Protein AF-A0A3D4S1I6-F1 (afdb_monomer_lite)

Radius of gyration: 12.95 Å; chains: 1; bounding box: 28×18×34 Å

Sequence (55 aa):
MRIVGAHRRRASQAIALNIAAGNGKATSGDRRRSFEIARGSALECAAIQDVLAGV

Secondary structure (DSSP, 8-state):
-HHHHHHHHHHHHHHHHHHHHHHT-S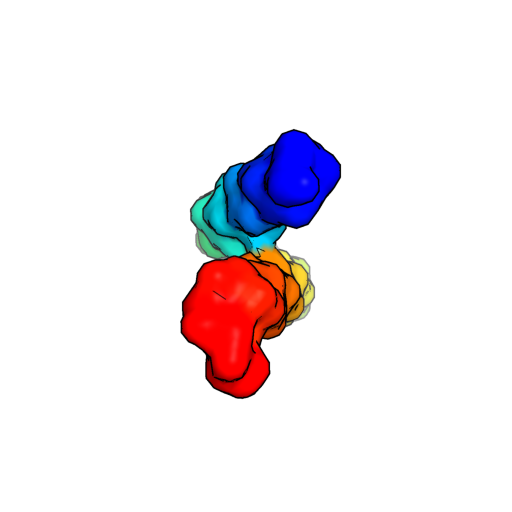SHHHHHHHHHHHHHHHHHHHHHHHHHHT-

pLDDT: mean 94.58, std 7.0, range [64.25, 98.75]

Foldseek 3Di:
DVVLVVLLVVLQVLLVVLCVVLVVDPDPVSSVVSNVSSVVSVVVNVVSVCVVVVD

Structure (mmCIF, N/CA/C/O backbone):
data_AF-A0A3D4S1I6-F1
#
_entry.id   AF-A0A3D4S1I6-F1
#
loop_
_atom_site.group_PDB
_atom_site.id
_atom_site.type_symbol
_atom_site.label_atom_id
_atom_site.label_alt_id
_atom_site.label_comp_id
_atom_site.label_asym_id
_atom_site.label_entity_id
_atom_site.label_seq_id
_atom_site.pdbx_PDB_ins_code
_atom_site.Cartn_x
_atom_site.Cartn_y
_atom_site.Cartn_z
_atom_site.occupancy
_atom_site.B_iso_or_equiv
_atom_site.auth_seq_id
_atom_site.auth_comp_id
_atom_site.auth_asym_id
_atom_site.auth_atom_id
_atom_site.pdbx_PDB_model_num
ATOM 1 N N . MET A 1 1 ? -13.260 9.181 14.227 1.00 64.25 1 MET A N 1
ATOM 2 C CA . MET A 1 1 ? -13.351 8.432 12.945 1.00 64.25 1 MET A CA 1
ATOM 3 C C . MET A 1 1 ? -12.913 9.160 11.662 1.00 64.25 1 MET A C 1
ATOM 5 O O . MET A 1 1 ? -12.461 8.466 10.760 1.00 64.25 1 MET A O 1
ATOM 9 N N . ARG A 1 2 ? -13.042 10.493 11.493 1.00 75.38 2 ARG A N 1
ATOM 10 C CA . ARG A 1 2 ? -12.817 11.146 10.172 1.00 75.38 2 ARG A CA 1
ATOM 11 C C . ARG A 1 2 ? -11.401 10.966 9.590 1.00 75.38 2 ARG A C 1
ATOM 13 O O . ARG A 1 2 ? -11.269 10.718 8.396 1.00 75.38 2 ARG A O 1
ATOM 20 N N . ILE A 1 3 ? -10.366 11.034 10.429 1.00 85.69 3 ILE A N 1
ATOM 21 C CA . ILE A 1 3 ? -8.960 10.881 10.007 1.00 85.69 3 ILE A CA 1
ATOM 22 C C . ILE A 1 3 ? -8.666 9.439 9.571 1.00 85.69 3 ILE A C 1
ATOM 24 O O . ILE A 1 3 ? -8.118 9.223 8.495 1.00 85.69 3 ILE A O 1
ATOM 28 N N . VAL A 1 4 ? -9.114 8.456 10.358 1.00 86.31 4 VAL A N 1
ATOM 29 C CA . VAL A 1 4 ? -8.948 7.021 10.064 1.00 86.31 4 VAL A CA 1
ATOM 30 C C . VAL A 1 4 ? -9.595 6.655 8.723 1.00 86.31 4 VAL A C 1
ATOM 32 O O . VAL A 1 4 ? -8.977 6.000 7.886 1.00 86.31 4 VAL A O 1
ATOM 35 N N . GLY A 1 5 ? -10.807 7.158 8.460 1.00 83.81 5 GLY A N 1
ATOM 36 C CA . GLY A 1 5 ? -11.487 6.933 7.182 1.00 83.81 5 GLY A CA 1
ATOM 37 C C . GLY A 1 5 ? -10.759 7.550 5.982 1.00 83.81 5 GLY A C 1
ATOM 38 O O . GLY A 1 5 ? -10.657 6.919 4.929 1.00 83.81 5 GLY A O 1
ATOM 39 N N . ALA A 1 6 ? -10.221 8.765 6.126 1.00 89.12 6 ALA A N 1
ATOM 40 C CA . ALA A 1 6 ? -9.428 9.405 5.075 1.00 89.12 6 ALA A CA 1
ATOM 41 C C . ALA A 1 6 ? -8.109 8.659 4.816 1.00 89.12 6 ALA A C 1
ATOM 43 O O . ALA A 1 6 ? -7.699 8.501 3.665 1.00 89.12 6 ALA A O 1
ATOM 44 N N . HIS A 1 7 ? -7.473 8.154 5.873 1.00 90.25 7 HIS A N 1
ATOM 45 C CA . HIS A 1 7 ? -6.242 7.382 5.771 1.00 90.25 7 HIS A CA 1
ATOM 46 C C . HIS A 1 7 ? -6.455 6.058 5.034 1.00 90.25 7 HIS A C 1
ATOM 48 O O . HIS A 1 7 ? -5.720 5.789 4.086 1.00 90.25 7 HIS A O 1
ATOM 54 N N . ARG A 1 8 ? -7.530 5.319 5.361 1.00 93.19 8 ARG A N 1
ATOM 55 C CA . ARG A 1 8 ? -7.913 4.080 4.661 1.00 93.19 8 ARG A CA 1
ATOM 56 C C . ARG A 1 8 ? -8.058 4.297 3.160 1.00 93.19 8 ARG A C 1
ATOM 58 O O . ARG A 1 8 ? -7.562 3.497 2.378 1.00 93.19 8 ARG A O 1
ATOM 65 N N . ARG A 1 9 ? -8.726 5.385 2.752 1.00 94.56 9 ARG A N 1
ATOM 66 C CA . ARG A 1 9 ? -8.919 5.694 1.326 1.00 94.56 9 ARG A CA 1
ATOM 67 C C . ARG A 1 9 ? -7.612 6.031 0.617 1.00 94.56 9 ARG A C 1
ATOM 69 O O . ARG A 1 9 ? -7.413 5.582 -0.505 1.00 94.56 9 ARG A O 1
ATOM 76 N N . ARG A 1 10 ? -6.722 6.800 1.252 1.00 96.44 10 ARG A N 1
ATOM 77 C CA . ARG A 1 10 ? -5.408 7.099 0.660 1.00 96.44 10 ARG A CA 1
ATOM 78 C C . ARG A 1 10 ? -4.555 5.840 0.526 1.00 96.44 10 ARG A C 1
ATOM 80 O O . ARG A 1 10 ? -3.996 5.618 -0.542 1.00 96.44 10 ARG A O 1
ATOM 87 N N . ALA A 1 11 ? -4.504 5.008 1.565 1.00 96.56 11 ALA A N 1
ATOM 88 C CA . ALA A 1 11 ? -3.784 3.740 1.529 1.00 96.56 11 ALA A CA 1
ATOM 89 C C . ALA A 1 11 ? -4.344 2.818 0.428 1.00 96.56 11 ALA A C 1
ATOM 91 O O . ALA A 1 11 ? -3.583 2.323 -0.399 1.00 96.56 11 ALA A O 1
ATOM 92 N N . SER A 1 12 ? -5.672 2.692 0.302 1.00 96.81 12 SER A N 1
ATOM 93 C CA . SER A 1 12 ? -6.277 1.843 -0.733 1.00 96.81 12 SER A CA 1
ATOM 94 C C . SER A 1 12 ? -6.016 2.356 -2.154 1.00 96.81 12 SER A C 1
ATOM 96 O O . SER A 1 12 ? -5.788 1.567 -3.068 1.00 96.81 12 SER A O 1
ATOM 98 N N . GLN A 1 13 ? -6.010 3.678 -2.354 1.00 98.06 13 GLN A N 1
ATOM 99 C CA . GLN A 1 13 ? -5.622 4.296 -3.627 1.00 98.06 13 GLN A CA 1
ATOM 10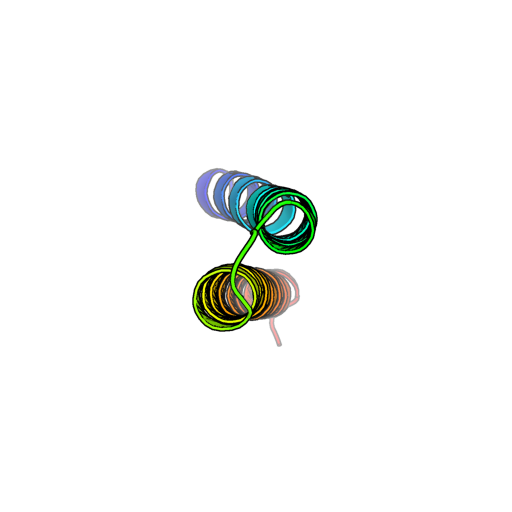0 C C . GLN A 1 13 ? -4.144 4.048 -3.958 1.00 98.06 13 GLN A C 1
ATOM 102 O O . GLN A 1 13 ? -3.814 3.766 -5.111 1.00 98.06 13 GLN A O 1
ATOM 107 N N . ALA A 1 14 ? -3.259 4.108 -2.958 1.00 98.12 14 ALA A N 1
ATOM 108 C CA . ALA A 1 14 ? -1.832 3.860 -3.136 1.00 98.12 14 ALA A CA 1
ATOM 109 C C . ALA A 1 14 ? -1.538 2.425 -3.602 1.00 98.12 14 ALA A C 1
ATOM 111 O O . ALA A 1 14 ? -0.615 2.238 -4.394 1.00 98.12 14 ALA A O 1
ATOM 112 N N . ILE A 1 15 ? -2.336 1.432 -3.190 1.00 98.56 15 ILE A N 1
ATOM 113 C CA . ILE A 1 15 ? -2.217 0.043 -3.670 1.00 98.56 15 ILE A CA 1
ATOM 114 C C . ILE A 1 15 ? -2.384 -0.006 -5.194 1.00 98.56 15 ILE A C 1
ATOM 116 O O . ILE A 1 15 ? -1.472 -0.429 -5.905 1.00 98.56 15 ILE A O 1
ATOM 120 N N . ALA A 1 16 ? -3.524 0.472 -5.704 1.0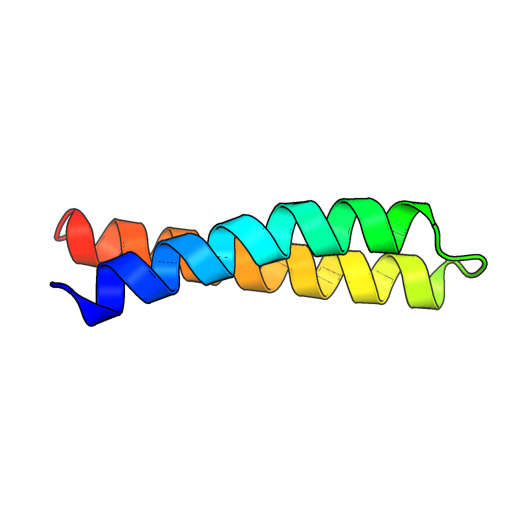0 98.25 16 ALA A N 1
ATOM 121 C CA . ALA A 1 16 ? -3.825 0.442 -7.135 1.00 98.25 16 ALA A CA 1
ATOM 122 C C . ALA A 1 16 ? -2.809 1.262 -7.949 1.00 98.25 16 ALA A C 1
ATOM 124 O O . ALA A 1 16 ? -2.320 0.800 -8.982 1.00 98.25 16 ALA A O 1
ATOM 125 N N . LEU A 1 17 ? -2.437 2.446 -7.447 1.00 98.50 17 LEU A N 1
ATOM 126 C CA . LEU A 1 17 ? -1.452 3.317 -8.086 1.00 98.50 17 LEU A CA 1
ATOM 127 C C . LEU A 1 17 ? -0.085 2.638 -8.218 1.00 98.50 17 LEU A C 1
ATOM 129 O O . LEU A 1 17 ? 0.510 2.664 -9.292 1.00 98.50 17 LEU A O 1
ATOM 133 N N . ASN A 1 18 ? 0.420 2.022 -7.147 1.00 98.44 18 ASN A N 1
ATOM 134 C CA . ASN A 1 18 ? 1.737 1.391 -7.165 1.00 98.44 18 ASN A CA 1
ATOM 135 C C . ASN A 1 18 ? 1.759 0.091 -7.981 1.00 98.44 18 ASN A C 1
ATOM 137 O O . ASN A 1 18 ? 2.781 -0.215 -8.591 1.00 98.44 18 ASN A O 1
ATOM 141 N N . ILE A 1 19 ? 0.641 -0.637 -8.071 1.00 98.69 19 ILE A N 1
ATOM 142 C CA . ILE A 1 19 ? 0.514 -1.776 -8.993 1.00 98.69 19 ILE A CA 1
ATOM 143 C C . ILE A 1 19 ? 0.608 -1.298 -10.446 1.00 98.69 19 ILE A C 1
ATOM 145 O O . ILE A 1 19 ? 1.412 -1.821 -11.222 1.00 98.69 19 ILE A O 1
ATOM 149 N N . ALA A 1 20 ? -0.173 -0.278 -10.814 1.00 98.56 20 ALA A N 1
ATOM 150 C CA . ALA A 1 20 ? -0.137 0.291 -12.158 1.00 98.56 20 ALA A CA 1
ATOM 151 C C . ALA A 1 20 ? 1.259 0.844 -12.495 1.00 98.56 20 ALA A C 1
ATOM 153 O O . ALA A 1 20 ? 1.827 0.513 -13.536 1.00 98.56 20 ALA A O 1
ATOM 154 N N . ALA A 1 21 ? 1.853 1.611 -11.576 1.00 98.31 21 ALA A N 1
ATOM 155 C CA . ALA A 1 21 ? 3.191 2.167 -11.738 1.00 98.31 21 ALA A CA 1
ATOM 156 C C . ALA A 1 21 ? 4.261 1.076 -11.873 1.00 98.31 21 ALA A C 1
ATOM 158 O O . ALA A 1 21 ? 5.122 1.188 -12.743 1.00 98.31 21 ALA A O 1
ATOM 159 N N . GLY A 1 22 ? 4.196 0.019 -11.054 1.00 98.38 22 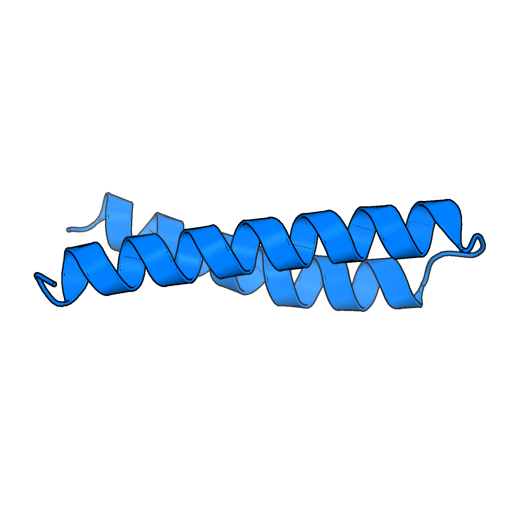GLY A N 1
ATOM 160 C CA . GLY A 1 22 ? 5.118 -1.117 -11.103 1.00 98.38 22 GLY A CA 1
ATOM 161 C C . GLY A 1 22 ? 5.082 -1.838 -12.448 1.00 98.38 22 GLY A C 1
ATOM 162 O O . GLY A 1 22 ? 6.132 -2.136 -13.017 1.00 98.38 22 GLY A O 1
ATOM 163 N N . ASN A 1 23 ? 3.889 -2.038 -13.013 1.00 98.31 23 ASN A N 1
ATOM 164 C CA . ASN A 1 23 ? 3.738 -2.642 -14.338 1.00 98.31 23 ASN A CA 1
ATOM 165 C C . ASN A 1 23 ? 4.355 -1.802 -15.466 1.00 98.31 23 ASN A C 1
ATOM 167 O O . ASN A 1 23 ? 4.832 -2.376 -16.445 1.00 98.31 23 ASN A O 1
ATOM 171 N N . GLY A 1 24 ? 4.411 -0.478 -15.296 1.00 97.88 24 GLY A N 1
ATOM 172 C CA . GLY A 1 24 ? 5.068 0.451 -16.218 1.00 97.88 24 GLY A CA 1
ATOM 173 C C . GLY A 1 24 ? 6.583 0.602 -16.031 1.00 97.88 24 GLY A C 1
ATOM 174 O O . GLY A 1 24 ? 7.206 1.360 -16.772 1.00 97.88 24 GLY A O 1
ATOM 175 N N . LYS A 1 25 ? 7.210 -0.069 -15.054 1.00 98.31 25 LYS A N 1
ATOM 176 C CA . LYS A 1 25 ? 8.662 0.039 -14.838 1.00 98.31 25 LYS A CA 1
ATOM 177 C C . LYS A 1 25 ? 9.457 -0.817 -15.823 1.00 98.31 25 LYS A C 1
ATOM 179 O O . LYS A 1 25 ? 9.138 -1.990 -16.043 1.00 98.31 25 LYS A O 1
ATOM 184 N N . ALA A 1 26 ? 10.532 -0.221 -16.345 1.00 97.00 26 ALA A N 1
ATOM 185 C CA . ALA A 1 26 ? 11.460 -0.839 -17.291 1.00 97.00 26 ALA A CA 1
ATOM 186 C C . ALA A 1 26 ? 12.367 -1.894 -16.642 1.00 97.00 26 ALA A C 1
ATOM 188 O O . ALA A 1 26 ? 12.711 -2.886 -17.277 1.00 97.00 26 ALA A O 1
ATOM 189 N N . THR A 1 27 ? 12.742 -1.698 -15.374 1.00 98.25 27 THR A N 1
ATOM 190 C CA . THR A 1 27 ? 13.609 -2.631 -14.646 1.00 98.25 27 THR A CA 1
ATOM 191 C C . THR A 1 27 ? 12.804 -3.490 -13.677 1.00 98.25 27 THR A C 1
ATOM 193 O O . THR A 1 27 ? 11.797 -3.062 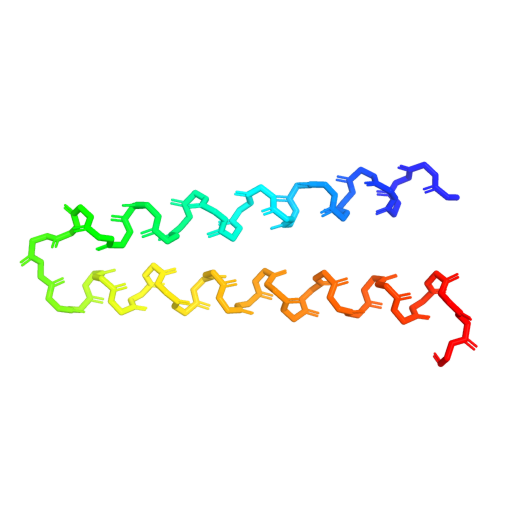-13.101 1.00 98.25 27 THR A O 1
ATOM 196 N N . SER A 1 28 ? 13.273 -4.717 -13.458 1.00 98.00 28 SER A N 1
ATOM 197 C CA . SER A 1 28 ? 12.722 -5.612 -12.438 1.00 98.00 28 SER A CA 1
ATOM 198 C C . SER A 1 28 ? 12.880 -5.037 -11.026 1.00 98.00 28 SER A C 1
ATOM 200 O O . SER A 1 28 ? 11.981 -5.199 -10.203 1.00 98.00 28 SER A O 1
ATOM 202 N N . GLY A 1 29 ? 13.976 -4.316 -10.761 1.00 98.25 29 GLY A N 1
ATOM 203 C CA . GLY A 1 29 ? 14.231 -3.651 -9.482 1.00 98.25 29 GLY A CA 1
ATOM 204 C C . GLY A 1 29 ? 13.196 -2.573 -9.156 1.00 98.25 29 GLY A C 1
ATOM 205 O O . GLY A 1 29 ? 12.594 -2.600 -8.082 1.00 98.25 29 GLY A O 1
ATOM 206 N N . ASP A 1 30 ? 12.921 -1.670 -10.099 1.00 98.00 30 ASP A N 1
ATOM 207 C CA . ASP A 1 30 ? 11.922 -0.614 -9.900 1.00 98.00 30 ASP A CA 1
ATOM 208 C C . ASP A 1 30 ? 10.504 -1.182 -9.810 1.00 98.00 30 ASP A C 1
ATOM 210 O O . ASP A 1 30 ? 9.710 -0.737 -8.979 1.00 98.00 30 ASP A O 1
ATOM 214 N N . ARG A 1 31 ? 10.190 -2.198 -10.629 1.00 98.31 31 ARG A N 1
ATOM 215 C CA . ARG A 1 31 ? 8.912 -2.925 -10.567 1.00 98.31 31 ARG A CA 1
ATOM 216 C C . ARG A 1 31 ? 8.697 -3.531 -9.185 1.00 98.31 31 ARG A C 1
ATOM 218 O O . ARG A 1 31 ? 7.647 -3.329 -8.577 1.00 98.31 31 ARG A O 1
ATOM 225 N N . ARG A 1 32 ? 9.709 -4.237 -8.673 1.00 98.50 32 ARG A N 1
ATOM 226 C CA . ARG A 1 32 ? 9.684 -4.849 -7.344 1.00 98.50 32 ARG A CA 1
ATOM 227 C C . ARG A 1 32 ? 9.473 -3.801 -6.256 1.00 98.50 32 ARG A C 1
ATOM 229 O O . ARG A 1 32 ? 8.593 -3.989 -5.423 1.00 98.50 32 ARG A O 1
ATOM 236 N N . ARG A 1 33 ? 10.216 -2.690 -6.290 1.00 98.56 33 ARG A N 1
ATOM 237 C CA . ARG A 1 33 ? 10.061 -1.599 -5.314 1.00 98.56 33 ARG A CA 1
ATOM 238 C C . ARG A 1 33 ? 8.629 -1.060 -5.295 1.00 98.56 33 ARG A C 1
ATOM 240 O O . ARG A 1 33 ? 8.063 -0.886 -4.220 1.00 98.56 33 ARG A O 1
ATOM 247 N N . SER A 1 34 ? 8.018 -0.831 -6.458 1.00 98.56 34 SER A N 1
ATOM 248 C CA . SER A 1 34 ? 6.614 -0.403 -6.527 1.00 98.56 34 SER A CA 1
ATOM 249 C C . SER A 1 34 ? 5.661 -1.432 -5.906 1.00 98.56 34 SER A C 1
ATOM 251 O O . SER A 1 34 ? 4.776 -1.060 -5.140 1.00 98.56 34 SER A O 1
ATOM 253 N N . PHE A 1 35 ? 5.854 -2.729 -6.153 1.00 98.56 35 PHE A N 1
ATOM 254 C CA . PHE A 1 35 ? 5.015 -3.765 -5.538 1.00 98.56 35 PHE A CA 1
ATOM 255 C C . PHE A 1 35 ? 5.239 -3.918 -4.027 1.00 98.56 35 PHE A C 1
ATOM 257 O O . PHE 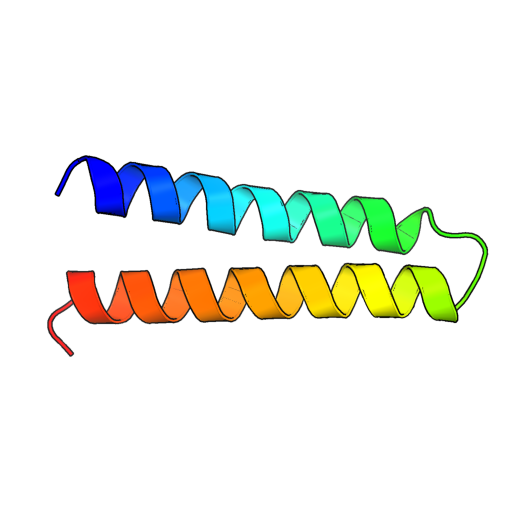A 1 35 ? 4.283 -4.184 -3.300 1.00 98.56 35 PHE A O 1
ATOM 264 N N . GLU A 1 36 ? 6.454 -3.690 -3.526 1.00 98.75 36 GLU A N 1
ATOM 265 C CA . GLU A 1 36 ? 6.726 -3.638 -2.084 1.00 98.75 36 GLU A CA 1
ATOM 266 C C . GLU A 1 36 ? 5.970 -2.481 -1.411 1.00 98.75 36 GLU A C 1
ATOM 268 O O . GLU A 1 36 ? 5.377 -2.677 -0.349 1.00 98.75 36 GLU A O 1
ATOM 273 N N . ILE A 1 37 ? 5.892 -1.313 -2.062 1.00 98.56 37 ILE A N 1
ATOM 274 C CA . ILE A 1 37 ? 5.077 -0.184 -1.585 1.00 98.56 37 ILE A CA 1
ATOM 275 C C . ILE A 1 37 ? 3.588 -0.550 -1.596 1.00 98.56 37 ILE A C 1
ATOM 277 O O . ILE A 1 37 ? 2.905 -0.345 -0.594 1.00 98.56 37 ILE A O 1
ATOM 281 N N . ALA A 1 38 ? 3.083 -1.141 -2.687 1.00 98.75 38 ALA A N 1
ATOM 282 C CA . ALA A 1 38 ? 1.688 -1.582 -2.769 1.00 98.75 38 ALA A CA 1
ATOM 283 C C . ALA A 1 38 ? 1.334 -2.571 -1.644 1.00 98.75 38 ALA A C 1
ATOM 285 O O . ALA A 1 38 ? 0.281 -2.454 -1.017 1.00 98.75 38 ALA A O 1
ATOM 286 N N . ARG A 1 39 ? 2.239 -3.512 -1.346 1.00 98.62 39 ARG A N 1
ATOM 287 C CA . ARG A 1 39 ? 2.094 -4.456 -0.233 1.00 98.62 39 ARG A CA 1
ATOM 288 C C . ARG A 1 39 ? 2.069 -3.741 1.118 1.00 98.62 39 ARG A C 1
ATOM 290 O O . ARG A 1 39 ? 1.229 -4.073 1.948 1.00 98.62 39 ARG A O 1
ATOM 297 N N . GLY A 1 40 ? 2.952 -2.767 1.338 1.00 98.38 40 GLY A N 1
ATOM 298 C CA . GLY A 1 40 ? 2.955 -1.951 2.556 1.00 98.38 40 GLY A CA 1
ATOM 299 C C . GLY A 1 40 ? 1.621 -1.233 2.778 1.00 98.38 40 GLY A C 1
ATOM 300 O O . GLY A 1 40 ? 1.029 -1.356 3.847 1.00 98.38 40 GLY A O 1
ATOM 301 N N . SER A 1 41 ? 1.092 -0.577 1.742 1.00 98.44 41 SER A N 1
ATOM 302 C CA . SER A 1 41 ? -0.217 0.089 1.805 1.00 98.44 41 SER A CA 1
ATOM 303 C C . SER A 1 41 ? -1.382 -0.884 2.031 1.00 98.44 41 SER A C 1
ATOM 305 O O . SER A 1 41 ? -2.358 -0.529 2.688 1.00 98.44 41 SER A O 1
ATOM 307 N N . ALA A 1 42 ? -1.294 -2.122 1.534 1.00 98.44 42 ALA A N 1
ATOM 308 C CA . ALA A 1 42 ? -2.299 -3.151 1.805 1.00 98.44 42 ALA A CA 1
ATOM 309 C C . ALA A 1 42 ? -2.316 -3.575 3.282 1.00 98.44 42 ALA A C 1
ATOM 311 O O . ALA A 1 42 ? -3.391 -3.702 3.866 1.00 98.44 42 ALA A O 1
ATOM 312 N N . LEU A 1 43 ? -1.140 -3.740 3.895 1.00 98.06 43 LEU A N 1
ATOM 313 C CA . LEU A 1 43 ? -1.019 -4.054 5.323 1.00 98.06 43 LEU A CA 1
ATOM 314 C C . LEU A 1 43 ? -1.526 -2.906 6.201 1.00 98.06 43 LEU A C 1
ATOM 316 O O . LEU A 1 43 ? -2.223 -3.142 7.181 1.00 98.06 43 LEU A O 1
ATOM 320 N N . GLU A 1 44 ? -1.242 -1.663 5.818 1.00 96.88 44 GLU A N 1
ATOM 321 C CA . GLU A 1 44 ? -1.786 -0.476 6.481 1.00 96.88 44 GLU A CA 1
ATOM 322 C C . GLU A 1 44 ? -3.321 -0.425 6.391 1.00 96.88 44 GLU A C 1
ATOM 324 O O . GLU A 1 44 ? -3.996 -0.189 7.393 1.00 96.88 44 GLU A O 1
ATOM 329 N N . CYS A 1 45 ? -3.898 -0.710 5.216 1.00 96.44 45 CYS A N 1
ATOM 330 C CA . CYS A 1 45 ? -5.348 -0.846 5.064 1.00 96.44 45 CYS A CA 1
ATOM 331 C C . CYS A 1 45 ? -5.935 -1.932 5.972 1.00 96.44 45 CYS A C 1
ATOM 333 O O . CYS A 1 45 ? -6.981 -1.685 6.572 1.00 96.44 45 CYS A O 1
ATOM 335 N N . ALA A 1 46 ? -5.289 -3.099 6.060 1.00 96.06 46 ALA A N 1
ATOM 336 C CA . ALA A 1 46 ? -5.726 -4.198 6.918 1.00 96.06 46 ALA A CA 1
ATOM 337 C C . ALA A 1 46 ? -5.709 -3.784 8.395 1.00 96.06 46 ALA A C 1
ATOM 339 O O . ALA A 1 46 ? -6.743 -3.853 9.047 1.00 96.06 46 ALA A O 1
ATOM 340 N N . ALA A 1 47 ? -4.609 -3.197 8.872 1.00 95.38 47 ALA A N 1
ATOM 341 C CA . ALA A 1 47 ? -4.504 -2.713 10.248 1.00 95.38 47 ALA A CA 1
ATOM 342 C C . ALA A 1 47 ? -5.571 -1.653 10.586 1.00 95.38 47 ALA A C 1
ATOM 344 O O . ALA A 1 47 ? -6.168 -1.672 11.660 1.00 95.38 47 ALA A O 1
ATOM 345 N N . ILE A 1 48 ? -5.864 -0.732 9.659 1.00 95.12 48 ILE A N 1
ATOM 346 C CA . ILE A 1 48 ? -6.961 0.233 9.838 1.00 95.12 48 ILE A CA 1
ATOM 347 C C . ILE A 1 48 ? -8.315 -0.485 9.907 1.00 95.12 48 ILE A C 1
ATOM 349 O O . ILE A 1 48 ? -9.199 -0.062 10.653 1.00 95.12 48 ILE A O 1
ATOM 353 N N . GLN A 1 49 ? -8.506 -1.534 9.110 1.00 93.75 49 GLN A N 1
ATOM 354 C CA . GLN A 1 49 ? -9.738 -2.310 9.098 1.00 93.75 49 GLN A CA 1
ATOM 355 C C . GLN A 1 49 ? -9.935 -3.068 10.416 1.00 93.75 49 GLN A C 1
ATOM 357 O O . GLN A 1 49 ? -11.052 -3.037 10.929 1.00 93.75 49 GLN A O 1
ATOM 362 N N . ASP A 1 50 ? -8.870 -3.635 10.984 1.00 95.12 50 ASP A N 1
ATOM 363 C CA . ASP A 1 50 ? -8.873 -4.309 12.289 1.00 95.12 50 ASP A CA 1
ATOM 364 C C . ASP A 1 50 ? -9.282 -3.334 13.402 1.00 95.12 50 ASP A C 1
ATOM 366 O O . ASP A 1 50 ? -10.247 -3.579 14.126 1.00 95.12 50 ASP A O 1
ATOM 370 N N . VAL A 1 51 ? -8.669 -2.142 13.439 1.00 92.50 51 VAL A N 1
ATOM 371 C CA . VAL A 1 51 ? -9.025 -1.073 14.395 1.00 92.50 51 VAL A CA 1
ATOM 372 C C . VAL A 1 51 ? -10.493 -0.650 14.272 1.00 92.50 51 VAL A C 1
ATOM 374 O O . VAL A 1 51 ? -11.143 -0.356 15.273 1.00 92.50 51 VAL A O 1
ATOM 377 N N . LEU A 1 52 ? -11.032 -0.582 13.050 1.00 90.62 52 LEU A N 1
ATOM 378 C CA . LEU A 1 52 ? -12.438 -0.225 12.824 1.00 90.62 52 LEU A CA 1
ATOM 379 C C . LEU A 1 52 ? -13.407 -1.358 13.184 1.00 90.62 52 LEU A C 1
ATOM 381 O O . LEU A 1 52 ? -14.545 -1.068 13.550 1.00 90.62 52 LEU A O 1
ATOM 385 N N . ALA A 1 53 ? -12.980 -2.612 13.040 1.00 92.31 53 ALA A N 1
ATOM 386 C CA . ALA A 1 53 ? -13.756 -3.795 13.394 1.00 92.31 53 ALA A CA 1
ATOM 387 C C . ALA A 1 53 ? -13.660 -4.140 14.893 1.00 92.31 53 ALA A C 1
ATOM 389 O O . ALA A 1 53 ? -14.499 -4.888 15.387 1.00 92.31 53 ALA A O 1
ATOM 390 N N . GLY A 1 54 ? -12.699 -3.552 15.614 1.00 84.50 54 GLY A N 1
ATOM 391 C CA . GLY A 1 54 ? -12.497 -3.772 17.046 1.00 84.50 54 GLY A CA 1
ATOM 392 C C . GLY A 1 54 ? -11.901 -5.143 17.367 1.00 84.50 54 GLY A C 1
ATOM 393 O O . GLY A 1 54 ? -12.196 -5.681 18.433 1.00 84.50 54 GLY A O 1
ATOM 394 N N . VAL A 1 55 ? -11.132 -5.704 16.428 1.00 72.25 55 VAL A N 1
ATOM 395 C CA . VAL A 1 55 ? -10.419 -6.988 16.562 1.00 72.25 55 VAL A CA 1
ATOM 396 C C . VAL A 1 55 ? -9.020 -6.773 17.124 1.00 72.25 55 VAL A C 1
ATOM 398 O O . VAL A 1 55 ? -8.428 -5.709 16.827 1.00 72.25 55 VAL A O 1
#